Protein AF-A0A7Y5KFV1-F1 (afdb_monomer_lite)

Foldseek 3Di:
DDFQDKDFDWDQDVVPRFTFGFWIFTWHDFDPPVQFADPVNCVVPVCCVVVGGHTDTPPIWGFLDDSVLTDTLPVLCVVQQLQFAPVLVVCVVVVHDDNGVVVVPPPDPDTHGHPSNVVVRVVSNVVSCVVRNIDDPVNVVPPDDPDDPPPPDPDDD

Radius of gyration: 18.18 Å; chains: 1; bounding box: 58×41×40 Å

Sequence (157 aa):
MEDGAVMFMGRLVKHPNDTIIYGRAIGMRHVPGRDDATVKDKQLRTWKEKWPNYIRVHHAEFVAGTLANGISLGEMMDALKFDSFATTQRNAASRKGNTDPRKAYIRQPAVELSPQGMAWLNERLEATFAQHGKLAPSELELLDWPTLPLQKKKGGG

pLDDT: mean 87.56, std 14.35, range [39.06, 98.5]

Structure (mmCIF, N/CA/C/O backbone):
data_AF-A0A7Y5KFV1-F1
#
_entry.id   AF-A0A7Y5KFV1-F1
#
loop_
_atom_site.group_PDB
_atom_site.id
_atom_site.type_symbol
_atom_site.label_atom_id
_atom_site.label_alt_id
_atom_site.label_comp_id
_atom_site.label_asym_id
_atom_site.label_entity_id
_atom_site.label_seq_id
_atom_site.pdbx_PDB_ins_code
_atom_site.Cartn_x
_atom_site.Cartn_y
_atom_site.Cartn_z
_atom_site.occupancy
_atom_site.B_iso_or_equiv
_atom_site.auth_seq_id
_atom_site.auth_comp_id
_atom_site.auth_asym_id
_atom_site.auth_atom_id
_atom_site.pdbx_PDB_model_num
ATOM 1 N N . MET A 1 1 ? -7.695 12.351 -6.064 1.00 67.94 1 MET A N 1
ATOM 2 C CA . MET A 1 1 ? -8.025 10.948 -6.370 1.00 67.94 1 MET A CA 1
ATOM 3 C C . MET A 1 1 ? -9.194 10.941 -7.322 1.00 67.94 1 MET A C 1
ATOM 5 O O . MET A 1 1 ? -10.124 11.721 -7.115 1.00 67.94 1 MET A O 1
ATOM 9 N N . GLU A 1 2 ? -9.108 10.138 -8.373 1.00 77.88 2 GLU A N 1
ATOM 10 C CA . GLU A 1 2 ? -10.228 9.923 -9.281 1.00 77.88 2 GLU A CA 1
ATOM 11 C C . GLU A 1 2 ? -11.217 8.935 -8.672 1.00 77.88 2 GLU A C 1
ATOM 13 O O . GLU A 1 2 ? -10.847 8.083 -7.866 1.00 77.88 2 GLU A O 1
ATOM 18 N N . ASP A 1 3 ? -12.485 9.099 -9.026 1.00 85.81 3 ASP A N 1
ATOM 19 C CA . ASP A 1 3 ? -13.528 8.185 -8.584 1.00 85.81 3 ASP A CA 1
ATOM 20 C C . ASP A 1 3 ? -13.319 6.825 -9.257 1.00 85.81 3 ASP A C 1
ATOM 22 O O . ASP A 1 3 ? -13.038 6.780 -10.455 1.00 85.81 3 ASP A O 1
ATOM 26 N N . GLY A 1 4 ? -13.409 5.733 -8.497 1.00 88.38 4 GLY A N 1
ATOM 27 C CA . GLY A 1 4 ? -13.185 4.385 -9.026 1.00 88.38 4 GLY A CA 1
ATOM 28 C C . GLY A 1 4 ? -11.729 3.905 -8.978 1.00 88.38 4 GLY A C 1
ATOM 29 O O . GLY A 1 4 ? -11.454 2.767 -9.356 1.00 88.38 4 GLY A O 1
ATOM 30 N N . ALA A 1 5 ? -10.791 4.724 -8.491 1.00 90.44 5 ALA A N 1
ATOM 31 C CA . ALA A 1 5 ? -9.396 4.314 -8.351 1.00 90.44 5 ALA A CA 1
ATOM 32 C C . ALA A 1 5 ? -9.254 3.178 -7.326 1.00 90.44 5 ALA A C 1
ATOM 34 O O . ALA A 1 5 ? -9.742 3.284 -6.202 1.00 90.44 5 ALA A O 1
ATOM 35 N N . VAL A 1 6 ? -8.537 2.110 -7.675 1.00 94.94 6 VAL A N 1
ATOM 36 C CA . VAL A 1 6 ? -8.198 1.065 -6.701 1.00 94.94 6 VAL A CA 1
ATOM 37 C C . VAL A 1 6 ? -7.125 1.592 -5.758 1.00 94.94 6 VAL A C 1
ATOM 39 O O . VAL A 1 6 ? -6.077 2.081 -6.179 1.00 94.94 6 VAL A O 1
ATOM 42 N N . MET A 1 7 ? -7.389 1.470 -4.467 1.00 94.81 7 MET A N 1
ATOM 43 C CA . MET A 1 7 ? -6.474 1.817 -3.397 1.00 94.81 7 MET A CA 1
ATOM 44 C C . MET A 1 7 ? -6.010 0.559 -2.689 1.00 94.81 7 MET A C 1
ATOM 46 O O . MET A 1 7 ? -6.839 -0.218 -2.232 1.00 94.81 7 MET A O 1
ATOM 50 N N . PHE A 1 8 ? -4.701 0.407 -2.517 1.00 96.38 8 PHE A N 1
ATOM 51 C CA . PHE A 1 8 ? -4.148 -0.574 -1.590 1.00 96.38 8 PHE A CA 1
ATOM 52 C C . PHE A 1 8 ? -3.929 0.074 -0.228 1.00 96.38 8 PHE A C 1
ATOM 54 O O . PHE A 1 8 ? -3.348 1.157 -0.130 1.00 96.38 8 PHE A O 1
ATOM 61 N N . MET A 1 9 ? -4.384 -0.594 0.829 1.00 94.69 9 MET A N 1
ATOM 62 C CA . MET A 1 9 ? -4.195 -0.138 2.201 1.00 94.69 9 MET A CA 1
ATOM 63 C C . MET A 1 9 ? -2.950 -0.789 2.785 1.00 94.69 9 MET A C 1
ATOM 65 O O . MET A 1 9 ? -2.847 -2.014 2.866 1.00 94.69 9 MET A O 1
ATOM 69 N N . GLY A 1 10 ? -2.008 0.059 3.189 1.00 93.44 10 GLY A N 1
ATOM 70 C CA . GLY A 1 10 ? -0.733 -0.344 3.759 1.00 93.44 10 GLY A CA 1
ATOM 71 C C . GLY A 1 10 ? -0.556 0.141 5.190 1.00 93.44 10 GLY A C 1
ATOM 72 O O . GLY A 1 10 ? -1.057 1.200 5.572 1.00 93.44 10 GLY A O 1
ATOM 73 N N . ARG A 1 11 ? 0.201 -0.616 5.984 1.00 92.56 11 ARG A N 1
ATOM 74 C CA . ARG A 1 11 ? 0.649 -0.198 7.314 1.00 92.56 11 ARG A CA 1
ATOM 75 C C . ARG A 1 11 ? 2.156 -0.357 7.441 1.00 92.56 11 ARG A C 1
ATOM 77 O O . ARG A 1 11 ? 2.687 -1.426 7.163 1.00 92.56 11 ARG A O 1
ATOM 84 N N . LEU A 1 12 ? 2.829 0.696 7.902 1.00 91.62 12 LEU A N 1
ATOM 85 C CA . LEU A 1 12 ? 4.242 0.632 8.266 1.00 91.62 12 LEU A CA 1
ATOM 86 C C . LEU A 1 12 ? 4.416 -0.236 9.524 1.00 91.62 12 LEU A C 1
ATOM 88 O O . LEU A 1 12 ? 3.765 0.012 10.545 1.00 91.62 12 LEU A O 1
ATOM 92 N N . VAL A 1 13 ? 5.299 -1.229 9.452 1.00 92.00 13 VAL A N 1
ATOM 93 C CA . VAL A 1 13 ? 5.675 -2.120 10.558 1.00 92.00 13 VAL A CA 1
ATOM 94 C C . VAL A 1 13 ? 7.176 -1.990 10.855 1.00 92.00 13 VAL A C 1
ATOM 96 O O . VAL A 1 13 ? 7.922 -1.419 10.066 1.00 92.00 13 VAL A O 1
ATOM 99 N N . LYS A 1 14 ? 7.613 -2.419 12.049 1.00 87.50 14 LYS A N 1
ATOM 100 C CA . LYS A 1 14 ? 9.016 -2.272 12.503 1.00 87.50 14 LYS A CA 1
ATOM 101 C C . LYS A 1 14 ? 9.895 -3.485 12.191 1.00 87.50 14 LYS A C 1
ATOM 103 O O . LYS A 1 14 ? 11.097 -3.329 12.000 1.00 87.50 14 LYS A O 1
ATOM 108 N N . HIS A 1 15 ? 9.306 -4.677 12.172 1.00 83.50 15 HIS A N 1
ATOM 109 C CA . HIS A 1 15 ? 10.003 -5.939 11.942 1.00 83.50 15 HIS A CA 1
ATOM 110 C C . HIS A 1 15 ? 9.204 -6.772 10.928 1.00 83.50 15 HIS A C 1
ATOM 112 O O . HIS A 1 15 ? 8.259 -7.446 11.339 1.00 83.50 15 HIS A O 1
ATOM 118 N N . PRO A 1 16 ? 9.533 -6.704 9.623 1.00 84.12 16 PRO A N 1
ATOM 119 C CA . PRO A 1 16 ? 10.586 -5.881 9.002 1.00 84.12 16 PRO A CA 1
ATOM 120 C C . PRO A 1 16 ? 10.246 -4.378 8.990 1.00 84.12 16 PRO A C 1
ATOM 122 O O . PRO A 1 16 ? 9.105 -3.999 9.221 1.00 84.12 16 PRO A O 1
ATOM 125 N N . ASN A 1 17 ? 11.224 -3.503 8.736 1.00 89.12 17 ASN A N 1
ATOM 126 C CA . ASN A 1 17 ? 10.960 -2.072 8.533 1.00 89.12 17 ASN A CA 1
ATOM 127 C C . ASN A 1 17 ? 10.362 -1.851 7.134 1.00 89.12 17 ASN A C 1
ATOM 129 O O . ASN A 1 17 ? 11.087 -1.523 6.195 1.00 89.12 17 ASN A O 1
ATOM 133 N N . ASP A 1 18 ? 9.062 -2.103 6.992 1.00 92.44 18 ASP A N 1
ATOM 134 C CA . ASP A 1 18 ? 8.382 -2.154 5.698 1.00 92.44 18 ASP A CA 1
ATOM 135 C C . ASP A 1 18 ? 6.912 -1.713 5.776 1.00 92.44 18 ASP A C 1
ATOM 137 O O . ASP A 1 18 ? 6.303 -1.688 6.846 1.00 92.44 18 ASP A O 1
ATOM 141 N N . THR A 1 19 ? 6.326 -1.354 4.633 1.00 94.00 19 THR A N 1
ATOM 142 C CA . THR A 1 19 ? 4.877 -1.197 4.491 1.00 94.00 19 THR A CA 1
ATOM 143 C C . THR A 1 19 ? 4.257 -2.512 4.055 1.00 94.00 19 THR A C 1
ATOM 145 O O . THR A 1 19 ? 4.525 -2.994 2.958 1.00 94.00 19 THR A O 1
ATOM 148 N N . ILE A 1 20 ? 3.361 -3.035 4.886 1.00 96.56 20 ILE A N 1
ATOM 149 C CA . ILE A 1 20 ? 2.612 -4.245 4.579 1.00 96.56 20 ILE A CA 1
ATOM 150 C C . ILE A 1 20 ? 1.232 -3.888 4.048 1.00 96.56 20 ILE A C 1
ATOM 152 O O . ILE A 1 20 ? 0.458 -3.213 4.731 1.00 96.56 20 ILE A O 1
ATOM 156 N N . ILE A 1 21 ? 0.935 -4.350 2.838 1.00 97.38 21 ILE A N 1
ATOM 157 C CA . ILE A 1 21 ? -0.369 -4.236 2.195 1.00 97.38 21 ILE A CA 1
ATOM 158 C C . ILE A 1 21 ? -1.276 -5.345 2.722 1.00 97.38 21 ILE A C 1
ATOM 160 O O . ILE A 1 21 ? -0.945 -6.524 2.619 1.00 97.38 21 ILE A O 1
ATOM 164 N N . TYR A 1 22 ? -2.415 -4.969 3.297 1.00 96.38 22 TYR A N 1
ATOM 165 C CA . TYR A 1 22 ? -3.326 -5.903 3.978 1.00 96.38 22 TYR A CA 1
ATOM 166 C C . TYR A 1 22 ? -4.752 -5.889 3.410 1.00 96.38 22 TYR A C 1
ATOM 168 O O . TYR A 1 22 ? -5.639 -6.586 3.904 1.00 96.38 22 TYR A O 1
ATOM 176 N N . GLY A 1 23 ? -4.990 -5.085 2.378 1.00 96.81 23 GLY A N 1
ATOM 177 C CA . GLY A 1 23 ? -6.281 -5.008 1.718 1.00 96.81 23 GLY A CA 1
ATOM 178 C C . GLY A 1 23 ? -6.289 -4.015 0.570 1.00 96.81 23 GLY A C 1
ATOM 179 O O . GLY A 1 23 ? -5.314 -3.291 0.339 1.00 96.81 23 GLY A O 1
ATOM 180 N N . ARG A 1 24 ? -7.422 -3.974 -0.125 1.00 97.12 24 ARG A N 1
ATOM 181 C CA . ARG A 1 24 ? -7.704 -2.996 -1.173 1.00 97.12 24 ARG A CA 1
ATOM 182 C C . ARG A 1 24 ? -9.141 -2.504 -1.098 1.00 97.12 24 ARG A C 1
ATOM 184 O O . ARG A 1 24 ? -10.001 -3.165 -0.526 1.00 97.12 24 ARG A O 1
ATOM 191 N N . ALA A 1 25 ? -9.406 -1.351 -1.682 1.00 95.56 25 ALA A N 1
ATOM 192 C CA . ALA A 1 25 ? -10.746 -0.800 -1.788 1.00 95.56 25 ALA A CA 1
ATOM 193 C C . ALA A 1 25 ? -10.855 0.099 -3.019 1.00 95.56 25 ALA A C 1
ATOM 195 O O . ALA A 1 25 ? -9.856 0.404 -3.672 1.00 95.56 25 ALA A O 1
ATOM 196 N N . ILE A 1 26 ? -12.067 0.555 -3.317 1.00 94.12 26 ILE A N 1
ATOM 197 C CA . ILE A 1 26 ? -12.305 1.530 -4.377 1.00 94.12 26 ILE A CA 1
ATOM 198 C C . ILE A 1 26 ? -12.427 2.917 -3.754 1.00 94.12 26 ILE A C 1
ATOM 200 O O . ILE A 1 26 ? -13.264 3.151 -2.880 1.00 94.12 26 ILE A O 1
ATOM 204 N N . GLY A 1 27 ? -11.558 3.821 -4.189 1.00 91.44 27 GLY A N 1
ATOM 205 C CA . GLY A 1 27 ? -11.501 5.206 -3.763 1.00 91.44 27 GLY A CA 1
ATOM 206 C C . GLY A 1 27 ? -12.646 6.031 -4.330 1.00 91.44 27 GLY A C 1
ATOM 207 O O . GLY A 1 27 ? -13.029 5.894 -5.493 1.00 91.44 27 GLY A O 1
ATOM 208 N N . MET A 1 28 ? -13.158 6.927 -3.493 1.00 90.38 28 MET A N 1
ATOM 209 C CA . MET A 1 28 ? -14.134 7.932 -3.893 1.00 90.38 28 MET A CA 1
ATOM 210 C C . MET A 1 28 ? -13.443 9.270 -4.116 1.00 90.38 28 MET A C 1
ATOM 212 O O . MET A 1 28 ? -12.524 9.649 -3.378 1.00 90.38 28 MET A O 1
ATOM 216 N N . ARG A 1 29 ? -13.928 10.047 -5.087 1.00 89.75 29 ARG A N 1
ATOM 217 C CA . ARG A 1 29 ? -13.468 11.432 -5.237 1.00 89.75 29 ARG A CA 1
ATOM 218 C C . ARG A 1 29 ? -13.770 12.232 -3.963 1.00 89.75 29 ARG A C 1
ATOM 220 O O . ARG A 1 29 ? -14.880 12.174 -3.426 1.00 89.75 29 ARG A O 1
ATOM 227 N N . HIS A 1 30 ? -12.776 12.999 -3.510 1.00 87.88 30 HIS A N 1
ATOM 228 C CA . HIS A 1 30 ? -12.918 13.892 -2.362 1.00 87.88 30 HIS A CA 1
ATOM 229 C C . HIS A 1 30 ? -13.994 14.953 -2.627 1.00 87.88 30 HIS A C 1
ATOM 231 O O . HIS A 1 30 ? -14.010 15.584 -3.686 1.00 87.88 30 HIS A O 1
ATOM 237 N N . VAL A 1 31 ? -14.862 15.157 -1.641 1.00 89.25 31 VAL A N 1
ATOM 238 C CA . VAL A 1 31 ? -15.912 16.174 -1.629 1.00 89.25 31 VAL A CA 1
ATOM 239 C C . VAL A 1 31 ? -15.677 17.107 -0.436 1.00 89.25 31 VAL A C 1
ATOM 241 O O . VAL A 1 31 ? -15.853 16.667 0.708 1.00 89.25 31 VAL A O 1
ATOM 244 N N . PRO A 1 32 ? -15.334 18.389 -0.678 1.00 88.62 32 PRO A N 1
ATOM 245 C CA . PRO A 1 32 ? -15.147 19.375 0.383 1.00 88.62 32 PRO A CA 1
ATOM 246 C C . PRO A 1 32 ? -16.355 19.455 1.324 1.00 88.62 32 PRO A C 1
ATOM 248 O O . PRO A 1 32 ? -17.508 19.325 0.903 1.00 88.62 32 PRO A O 1
ATOM 251 N N . GLY A 1 33 ? -16.100 19.641 2.615 1.00 87.56 33 GLY A N 1
ATOM 252 C CA . GLY A 1 33 ? -17.098 19.675 3.683 1.00 87.56 33 GLY A CA 1
ATOM 253 C C . GLY A 1 33 ? -17.621 18.299 4.114 1.00 87.56 33 GLY A C 1
ATOM 254 O O . GLY A 1 33 ? -17.783 18.063 5.309 1.00 87.56 33 GLY A O 1
ATOM 255 N N . ARG A 1 34 ? -17.862 17.366 3.180 1.00 87.44 34 ARG A N 1
ATOM 256 C CA . ARG A 1 34 ? -18.259 15.974 3.501 1.00 87.44 34 ARG A CA 1
ATOM 257 C C . ARG A 1 34 ? -17.079 15.154 4.027 1.00 87.44 34 ARG A C 1
ATOM 259 O O . ARG A 1 34 ? -17.253 14.274 4.875 1.00 87.44 34 ARG A O 1
ATOM 266 N N . ASP A 1 35 ? -15.903 15.410 3.464 1.00 89.50 35 ASP A N 1
ATOM 267 C CA . ASP A 1 35 ? -14.690 14.614 3.664 1.00 89.50 35 ASP A CA 1
ATOM 268 C C . ASP A 1 35 ? -13.669 15.339 4.539 1.00 89.50 35 ASP A C 1
ATOM 270 O O . ASP A 1 35 ? -12.512 14.935 4.600 1.00 89.50 35 ASP A O 1
ATOM 274 N N . ASP A 1 36 ? -14.110 16.369 5.256 1.00 90.62 36 ASP A N 1
ATOM 275 C CA . ASP A 1 36 ? -13.288 17.135 6.180 1.00 90.62 36 ASP A CA 1
ATOM 276 C C . ASP A 1 36 ? -13.636 16.774 7.626 1.00 90.62 36 ASP A C 1
ATOM 278 O O . ASP A 1 36 ? -14.794 16.541 7.983 1.00 90.62 36 ASP A O 1
ATOM 282 N N . ALA A 1 37 ? -12.624 16.754 8.488 1.00 89.25 37 ALA A N 1
ATOM 283 C CA . ALA A 1 37 ? -12.783 16.565 9.918 1.00 89.25 37 ALA A CA 1
ATOM 284 C C . ALA A 1 37 ? -13.685 17.654 10.501 1.00 89.25 37 ALA A C 1
ATOM 286 O O . ALA A 1 37 ? -13.391 18.853 10.414 1.00 89.25 37 ALA A O 1
ATOM 287 N N . THR A 1 38 ? -14.757 17.216 11.158 1.00 89.69 38 THR A N 1
ATOM 288 C CA . THR A 1 38 ? -15.657 18.105 11.889 1.00 89.69 38 THR A CA 1
ATOM 289 C C . THR A 1 38 ? -14.948 18.734 13.092 1.00 89.69 38 THR A C 1
ATOM 291 O O . THR A 1 38 ? -13.887 18.285 13.532 1.00 89.69 38 THR A O 1
ATOM 294 N N . VAL A 1 39 ? -15.551 19.763 13.691 1.00 90.38 39 VAL A N 1
ATOM 295 C CA . VAL A 1 39 ? -15.045 20.336 14.953 1.00 90.38 39 VAL A CA 1
ATOM 296 C C . VAL A 1 39 ? -14.964 19.262 16.045 1.00 90.38 39 VAL A C 1
ATOM 298 O O . VAL A 1 39 ? -13.954 19.164 16.737 1.00 90.38 39 VAL A O 1
ATOM 301 N N . LYS A 1 40 ? -15.982 18.397 16.138 1.00 88.75 40 LYS A N 1
ATOM 302 C CA . LYS A 1 40 ? -16.014 17.279 17.089 1.00 88.75 40 LYS A CA 1
ATOM 303 C C . LYS A 1 40 ? -14.889 16.272 16.825 1.00 88.75 40 LYS A C 1
ATOM 305 O O . LYS A 1 40 ? -14.263 15.794 17.765 1.00 88.75 40 LYS A O 1
ATOM 310 N N . ASP A 1 41 ? -14.589 15.987 15.558 1.00 88.06 41 ASP A N 1
ATOM 311 C CA . ASP A 1 41 ? -13.468 15.118 15.191 1.00 88.06 41 ASP A CA 1
ATOM 312 C C . ASP A 1 41 ? -12.119 15.675 15.643 1.00 88.06 41 ASP A C 1
ATOM 314 O O . ASP A 1 41 ? -11.282 14.913 16.128 1.00 88.06 41 ASP A O 1
ATOM 318 N N . LYS A 1 42 ? -11.909 16.985 15.476 1.00 88.44 42 LYS A N 1
ATOM 319 C CA . LYS A 1 42 ? -10.672 17.675 15.870 1.00 88.44 42 LYS A CA 1
ATOM 320 C C . LYS A 1 42 ? -10.514 17.721 17.389 1.00 88.44 42 LYS A C 1
ATOM 322 O O . LYS A 1 42 ? -9.422 17.473 17.885 1.00 88.44 42 LYS A O 1
ATOM 327 N N . GLN A 1 43 ? -11.612 17.925 18.119 1.00 89.50 43 GLN A N 1
ATOM 328 C CA . GLN A 1 43 ? -11.631 17.836 19.583 1.00 89.50 43 GLN A CA 1
ATOM 329 C C . GLN A 1 43 ? -11.293 16.425 20.080 1.00 89.50 43 GLN A C 1
ATOM 331 O O . GLN A 1 43 ? -10.551 16.276 21.045 1.00 89.50 43 GLN A O 1
ATOM 336 N N . LEU A 1 44 ? -11.804 15.384 19.412 1.00 89.88 44 LEU A N 1
ATOM 337 C CA . LEU A 1 44 ? -11.518 13.995 19.776 1.00 89.88 44 LEU A CA 1
ATOM 338 C C . LEU A 1 44 ? -10.087 13.577 19.403 1.00 89.88 44 LEU A C 1
ATOM 340 O O . LEU A 1 44 ? -9.485 12.738 20.070 1.00 89.88 44 LEU A O 1
ATOM 344 N N . ARG A 1 45 ? -9.555 14.106 18.296 1.00 87.19 45 ARG A N 1
ATOM 345 C CA . ARG A 1 45 ? -8.254 13.729 17.733 1.00 87.19 45 ARG A CA 1
ATOM 346 C C . ARG A 1 45 ? -7.530 14.977 17.233 1.00 87.19 45 ARG A C 1
ATOM 348 O O . ARG A 1 45 ? -7.660 15.343 16.066 1.00 87.19 45 ARG A O 1
ATOM 355 N N . THR A 1 46 ? -6.717 15.583 18.094 1.00 88.88 46 THR A N 1
ATOM 356 C CA . THR A 1 46 ? -6.025 16.862 17.830 1.00 88.88 46 THR A CA 1
ATOM 357 C C . THR A 1 46 ? -5.161 16.848 16.566 1.00 88.88 46 THR A C 1
ATOM 359 O O . THR A 1 46 ? -5.060 17.848 15.864 1.00 88.88 46 THR A O 1
ATOM 362 N N . TRP A 1 47 ? -4.604 15.696 16.176 1.00 88.00 47 TRP A N 1
ATOM 363 C CA . TRP A 1 47 ? -3.843 15.577 14.926 1.00 88.00 47 TRP A CA 1
ATOM 364 C C . TRP A 1 47 ? -4.673 15.881 13.662 1.00 88.00 47 TRP A C 1
ATOM 366 O O . TRP A 1 47 ? -4.094 16.239 12.632 1.00 88.00 47 TRP A O 1
ATOM 376 N N . LYS A 1 48 ? -6.011 15.802 13.728 1.00 88.06 48 LYS A N 1
ATOM 377 C CA . LYS A 1 48 ? -6.918 16.181 12.630 1.00 88.06 48 LYS A CA 1
ATOM 378 C C . LYS A 1 48 ? -6.986 17.692 12.392 1.00 88.06 48 LYS A C 1
ATOM 380 O O . LYS A 1 48 ? -7.551 18.116 11.391 1.00 88.06 48 LYS A O 1
ATOM 385 N N . GLU A 1 49 ? -6.407 18.520 13.261 1.00 89.69 49 GLU A N 1
ATOM 386 C CA . GLU A 1 49 ? -6.208 19.946 12.969 1.00 89.69 49 GLU A CA 1
ATOM 387 C C . GLU A 1 49 ? -5.214 20.139 11.821 1.00 89.69 49 GLU A C 1
ATOM 389 O O . GLU A 1 49 ? -5.429 20.973 10.945 1.00 89.69 49 GLU A O 1
ATOM 394 N N . LYS A 1 50 ? -4.159 19.314 11.797 1.00 89.81 50 LYS A N 1
ATOM 395 C CA . LYS A 1 50 ? -3.132 19.325 10.751 1.00 89.81 50 LYS A CA 1
ATOM 396 C C . LYS A 1 50 ? -3.499 18.443 9.557 1.00 89.81 50 LYS A C 1
ATOM 398 O O . LYS A 1 50 ? -3.129 18.760 8.431 1.00 89.81 50 LYS A O 1
ATOM 403 N N . TRP A 1 51 ? -4.229 17.355 9.801 1.00 88.25 51 TRP A N 1
ATOM 404 C CA . TRP A 1 51 ? -4.621 16.381 8.778 1.00 88.25 51 TRP A CA 1
ATOM 405 C C . TRP A 1 51 ? -6.141 16.149 8.786 1.00 88.25 51 TRP A C 1
ATOM 407 O O . TRP A 1 51 ? -6.598 15.095 9.233 1.00 88.25 51 TRP A O 1
ATOM 417 N N . PRO A 1 52 ? -6.942 17.137 8.343 1.00 90.62 52 PRO A N 1
ATOM 418 C CA . PRO A 1 52 ? -8.397 17.075 8.460 1.00 90.62 52 PRO A CA 1
ATOM 419 C C . PRO A 1 52 ? -9.066 16.221 7.381 1.00 90.62 52 PRO A C 1
ATOM 421 O O . PRO A 1 52 ? -10.223 15.858 7.546 1.00 90.62 52 PRO A O 1
ATOM 424 N N . ASN A 1 53 ? -8.381 15.908 6.284 1.00 89.56 53 ASN A N 1
ATOM 425 C CA . ASN A 1 53 ? -9.026 15.307 5.122 1.00 89.56 53 ASN A CA 1
ATOM 426 C C . ASN A 1 53 ? -9.145 13.790 5.289 1.00 89.56 53 ASN A C 1
ATOM 428 O O . ASN A 1 53 ? -8.146 13.092 5.479 1.00 89.56 53 ASN A O 1
ATOM 432 N N . TYR A 1 54 ? -10.360 13.273 5.154 1.00 88.06 54 TYR A N 1
ATOM 433 C CA . TYR A 1 54 ? -10.623 11.847 5.072 1.00 88.06 54 TYR A CA 1
ATOM 434 C C . TYR A 1 54 ? -10.460 11.342 3.645 1.00 88.06 54 TYR A C 1
ATOM 436 O O . TYR A 1 54 ? -10.946 11.939 2.683 1.00 88.06 54 TYR A O 1
ATOM 444 N N . ILE A 1 55 ? -9.840 10.173 3.532 1.00 87.12 55 ILE A N 1
ATOM 445 C CA . ILE A 1 55 ? -9.928 9.352 2.332 1.00 87.12 55 ILE A CA 1
ATOM 446 C C . ILE A 1 55 ? -11.132 8.435 2.513 1.00 87.12 55 ILE A C 1
ATOM 448 O O . ILE A 1 55 ? -11.208 7.690 3.491 1.00 87.12 55 ILE A O 1
ATOM 452 N N . ARG A 1 56 ? -12.084 8.507 1.581 1.00 88.62 56 ARG A N 1
ATOM 453 C CA . ARG A 1 56 ? -13.245 7.620 1.559 1.00 88.62 56 ARG A CA 1
ATOM 454 C C . ARG A 1 56 ? -13.046 6.519 0.543 1.00 88.62 56 ARG A C 1
ATOM 456 O O . ARG A 1 56 ? -12.607 6.767 -0.578 1.00 88.62 56 ARG A O 1
ATOM 463 N N . VAL A 1 57 ? -13.428 5.322 0.956 1.00 90.56 57 VAL A N 1
ATOM 464 C CA . VAL A 1 57 ? -13.395 4.125 0.133 1.00 90.56 57 VAL A CA 1
ATOM 465 C C . VAL A 1 57 ? -14.687 3.340 0.306 1.00 90.56 57 VAL A C 1
ATOM 467 O O . VAL A 1 57 ? -15.379 3.483 1.315 1.00 90.56 57 VAL A O 1
ATOM 470 N N . HIS A 1 58 ? -14.995 2.496 -0.666 1.00 90.50 58 HIS A N 1
ATOM 471 C CA . HIS A 1 58 ? -16.073 1.518 -0.603 1.00 90.50 58 HIS A CA 1
ATOM 472 C C . HIS A 1 58 ? -15.613 0.179 -1.181 1.00 90.50 58 HIS A C 1
ATOM 474 O O . HIS A 1 58 ? -14.558 0.107 -1.813 1.00 90.50 58 HIS A O 1
ATOM 480 N N . HIS A 1 59 ? -16.431 -0.867 -1.012 1.00 92.25 59 HIS A N 1
ATOM 481 C CA . HIS A 1 59 ? -16.116 -2.224 -1.483 1.00 92.25 59 HIS A CA 1
ATOM 482 C C . HIS A 1 59 ? -14.726 -2.674 -1.001 1.00 92.25 59 HIS A C 1
ATOM 484 O O . HIS A 1 59 ? -13.894 -3.127 -1.782 1.00 92.25 59 HIS A O 1
ATOM 490 N N . ALA A 1 60 ? -14.448 -2.439 0.283 1.00 92.69 60 ALA A N 1
ATOM 491 C CA . ALA A 1 60 ? -13.164 -2.773 0.871 1.00 92.69 60 ALA A CA 1
ATOM 492 C C . ALA A 1 60 ? -13.051 -4.285 1.084 1.00 92.69 60 ALA A C 1
ATOM 494 O O . ALA A 1 60 ? -13.969 -4.924 1.595 1.00 92.69 60 ALA A O 1
ATOM 495 N N . GLU A 1 61 ? -11.898 -4.827 0.722 1.00 95.50 61 GLU A N 1
ATOM 496 C CA . GLU A 1 61 ? -11.532 -6.224 0.890 1.00 95.50 61 GLU A CA 1
ATOM 497 C C . GLU A 1 61 ? -10.261 -6.281 1.734 1.00 95.50 61 GLU A C 1
ATOM 499 O O . GLU A 1 61 ? -9.245 -5.665 1.396 1.00 95.50 61 GLU A O 1
ATOM 504 N N . PHE A 1 62 ? -10.314 -7.022 2.837 1.00 95.50 62 PHE A N 1
ATOM 505 C CA . PHE A 1 62 ? -9.211 -7.154 3.782 1.00 95.50 62 PHE A CA 1
ATOM 506 C C . PHE A 1 62 ? -8.898 -8.617 4.025 1.00 95.50 62 PHE A C 1
ATOM 508 O O . PHE A 1 62 ? -9.803 -9.450 4.041 1.00 95.50 62 PHE A O 1
ATOM 515 N N . VAL A 1 63 ? -7.622 -8.914 4.244 1.00 96.06 63 VAL A N 1
ATOM 516 C CA . VAL A 1 63 ? -7.168 -10.265 4.574 1.00 96.06 63 VAL A CA 1
ATOM 517 C C . VAL A 1 63 ? -7.728 -10.649 5.944 1.00 96.06 63 VAL A C 1
ATOM 519 O O . VAL A 1 63 ? -7.546 -9.902 6.907 1.00 96.06 63 VAL A O 1
ATOM 522 N N . ALA A 1 64 ? -8.380 -11.811 6.048 1.00 94.44 64 ALA A N 1
ATOM 523 C CA . ALA A 1 64 ? -8.825 -12.370 7.329 1.00 94.44 64 ALA A CA 1
ATOM 524 C C . ALA A 1 64 ? -7.644 -12.994 8.092 1.00 94.44 64 ALA A C 1
ATOM 526 O O . ALA A 1 64 ? -7.546 -14.202 8.291 1.00 94.44 64 ALA A O 1
ATOM 527 N N . GLY A 1 65 ? -6.693 -12.153 8.488 1.00 90.12 65 GLY A N 1
ATOM 528 C CA . GLY A 1 65 ? -5.461 -12.583 9.129 1.00 90.12 65 GLY A CA 1
ATOM 529 C C . GLY A 1 65 ? -4.744 -11.447 9.840 1.00 90.12 65 GLY A C 1
ATOM 530 O O . GLY A 1 65 ? -5.277 -10.360 10.061 1.00 90.12 65 GLY A O 1
ATOM 531 N N . THR A 1 66 ? -3.500 -11.711 10.217 1.00 91.69 66 THR A N 1
ATOM 532 C CA . THR A 1 66 ? -2.637 -10.706 10.840 1.00 91.69 66 THR A CA 1
ATOM 533 C C . THR A 1 66 ? -1.882 -9.914 9.774 1.00 91.69 66 THR A C 1
ATOM 535 O O . THR A 1 66 ? -1.796 -10.325 8.618 1.00 91.69 66 THR A O 1
ATOM 538 N N . LEU A 1 67 ? -1.238 -8.808 10.161 1.00 92.06 67 LEU A N 1
ATOM 539 C CA . LEU A 1 67 ? -0.326 -8.097 9.255 1.00 92.06 67 LEU A CA 1
ATOM 540 C C . LEU A 1 67 ? 0.815 -8.992 8.750 1.00 92.06 67 LEU A C 1
ATOM 542 O O . LEU A 1 67 ? 1.331 -8.729 7.677 1.00 92.06 67 LEU A O 1
ATOM 546 N N . ALA A 1 68 ? 1.188 -10.060 9.463 1.00 92.44 68 ALA A N 1
AT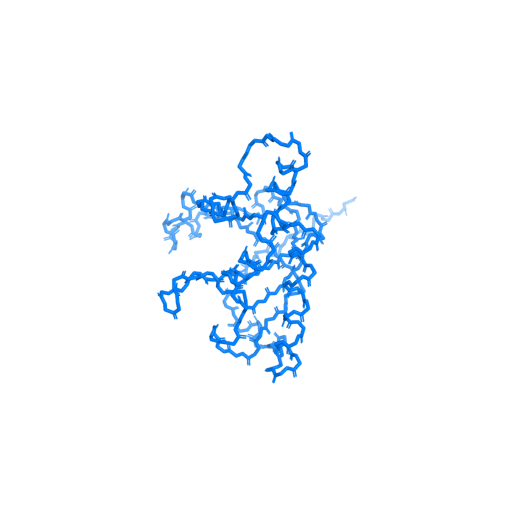OM 547 C CA . ALA A 1 68 ? 2.202 -10.998 8.980 1.00 92.44 68 ALA A CA 1
ATOM 548 C C . ALA A 1 68 ? 1.751 -11.787 7.735 1.00 92.44 68 ALA A C 1
ATOM 550 O O . ALA A 1 68 ? 2.586 -12.365 7.051 1.00 92.44 68 ALA A O 1
ATOM 551 N N . ASN A 1 69 ? 0.448 -11.806 7.438 1.00 94.81 69 ASN A N 1
ATOM 552 C CA . ASN A 1 69 ? -0.121 -12.442 6.251 1.00 94.81 69 ASN A CA 1
ATOM 553 C C . ASN A 1 69 ? -0.235 -11.481 5.057 1.00 94.81 69 ASN A C 1
ATOM 555 O O . ASN A 1 69 ? -0.656 -11.900 3.985 1.00 94.81 69 ASN A O 1
ATOM 559 N N . GLY A 1 70 ? 0.072 -10.194 5.241 1.00 95.94 70 GLY A N 1
ATOM 560 C CA . GLY A 1 70 ? 0.003 -9.206 4.171 1.00 95.94 70 GLY A CA 1
ATOM 561 C C . GLY A 1 70 ? 1.208 -9.254 3.230 1.00 95.94 70 GLY A C 1
ATOM 562 O O . GLY A 1 70 ? 2.121 -10.061 3.378 1.00 95.94 70 GLY A O 1
ATOM 563 N N . ILE A 1 71 ? 1.213 -8.350 2.256 1.00 97.69 71 ILE A N 1
ATOM 564 C CA . ILE A 1 71 ? 2.202 -8.319 1.178 1.00 97.69 71 ILE A CA 1
ATOM 565 C C . ILE A 1 71 ? 3.209 -7.207 1.434 1.00 97.69 71 ILE A C 1
ATOM 567 O O . ILE A 1 71 ? 2.834 -6.063 1.693 1.00 97.69 71 ILE A O 1
ATOM 571 N N . SER A 1 72 ? 4.489 -7.528 1.302 1.00 96.88 72 SER A N 1
ATOM 572 C CA . SER A 1 72 ? 5.570 -6.557 1.404 1.00 96.88 72 SER A CA 1
ATOM 573 C C . SER A 1 72 ? 5.576 -5.601 0.203 1.00 96.88 72 SER A C 1
ATOM 575 O O . SER A 1 72 ? 5.807 -6.001 -0.941 1.00 96.88 72 SER A O 1
ATOM 577 N N . LEU A 1 73 ? 5.366 -4.303 0.455 1.00 95.75 73 LEU A N 1
ATOM 578 C CA . LEU A 1 73 ? 5.638 -3.269 -0.550 1.00 95.75 73 LEU A CA 1
ATOM 579 C C . LEU A 1 73 ? 7.152 -3.158 -0.804 1.00 95.75 73 LEU A C 1
ATOM 581 O O . LEU A 1 73 ? 7.583 -2.838 -1.913 1.00 95.75 73 LEU A O 1
ATOM 585 N N . GLY A 1 74 ? 7.949 -3.460 0.226 1.00 95.81 74 GLY A N 1
ATOM 586 C CA . GLY A 1 74 ? 9.349 -3.862 0.179 1.00 95.81 74 GLY A CA 1
ATOM 587 C C . GLY A 1 74 ? 9.686 -4.688 -1.055 1.00 95.81 74 GLY A C 1
ATOM 588 O O . GLY A 1 74 ? 10.296 -4.190 -2.000 1.00 95.81 74 GLY A O 1
ATOM 589 N N . GLU A 1 75 ? 9.235 -5.930 -1.052 1.00 97.62 75 GLU A N 1
ATOM 590 C CA . GLU A 1 75 ? 9.504 -6.923 -2.086 1.00 97.62 75 GLU A CA 1
ATOM 591 C C . GLU A 1 75 ? 9.030 -6.481 -3.469 1.00 97.62 75 GLU A C 1
ATOM 593 O O . GLU A 1 75 ? 9.747 -6.687 -4.448 1.00 97.62 75 GLU A O 1
ATOM 598 N N . MET A 1 76 ? 7.872 -5.814 -3.563 1.00 98.19 76 MET A N 1
ATOM 599 C CA . MET A 1 76 ? 7.399 -5.257 -4.836 1.00 98.19 76 MET A CA 1
ATOM 600 C C . MET A 1 76 ? 8.435 -4.303 -5.432 1.00 98.19 76 MET A C 1
ATOM 602 O O . MET A 1 76 ? 8.781 -4.406 -6.610 1.00 98.19 76 MET A O 1
ATOM 606 N N . MET A 1 77 ? 8.938 -3.373 -4.616 1.00 97.25 77 MET A N 1
ATOM 607 C CA . MET A 1 77 ? 9.907 -2.383 -5.074 1.00 97.25 77 MET A CA 1
ATOM 608 C C . MET A 1 77 ? 11.243 -3.007 -5.478 1.00 97.25 77 MET A C 1
ATOM 610 O O . MET A 1 77 ? 11.871 -2.522 -6.418 1.00 97.25 77 MET A O 1
ATOM 614 N N . ASP A 1 78 ? 11.674 -4.075 -4.808 1.00 97.50 78 ASP A N 1
ATOM 615 C CA . ASP A 1 78 ? 12.912 -4.775 -5.165 1.00 97.50 78 ASP A CA 1
ATOM 616 C C . ASP A 1 78 ? 12.746 -5.589 -6.457 1.00 97.50 78 ASP A C 1
ATOM 618 O O . ASP A 1 78 ? 13.642 -5.597 -7.307 1.00 97.50 78 ASP A O 1
ATOM 622 N N . ALA A 1 79 ? 11.580 -6.218 -6.638 1.00 98.06 79 ALA A N 1
ATOM 623 C CA . ALA A 1 79 ? 11.252 -7.003 -7.823 1.00 98.06 79 ALA A CA 1
ATOM 624 C C . ALA A 1 79 ? 11.087 -6.131 -9.078 1.00 98.06 79 ALA A C 1
ATOM 626 O O . ALA A 1 79 ? 11.631 -6.459 -10.132 1.00 98.06 79 ALA A O 1
ATOM 627 N N . LEU A 1 80 ? 10.351 -5.020 -8.973 1.00 98.00 80 LEU A N 1
ATOM 628 C CA . LEU A 1 80 ? 9.987 -4.177 -10.118 1.00 98.00 80 LEU A CA 1
ATOM 629 C C . LEU A 1 80 ? 10.917 -2.978 -10.320 1.00 98.00 80 LEU A C 1
ATOM 631 O O . LEU A 1 80 ? 10.965 -2.403 -11.406 1.00 98.00 80 LEU A O 1
ATOM 635 N N . LYS A 1 81 ? 11.679 -2.574 -9.298 1.00 97.50 81 LYS A N 1
ATOM 636 C CA . LYS A 1 81 ? 12.587 -1.418 -9.361 1.00 97.50 81 LYS A CA 1
ATOM 637 C C . LYS A 1 81 ? 11.841 -0.165 -9.843 1.00 97.50 81 LYS A C 1
ATOM 639 O O . LYS A 1 81 ? 10.823 0.208 -9.259 1.00 97.50 81 LYS A O 1
ATOM 644 N N . PHE A 1 82 ? 12.312 0.501 -10.899 1.00 96.50 82 PHE A N 1
ATOM 645 C CA . PHE A 1 82 ? 11.678 1.718 -11.413 1.00 96.50 82 PHE A CA 1
ATOM 646 C C . PHE A 1 82 ? 10.258 1.478 -11.952 1.00 96.50 82 PHE A C 1
ATOM 648 O O . PHE A 1 82 ? 9.478 2.427 -11.996 1.00 96.50 82 PHE A O 1
ATOM 655 N N . ASP A 1 83 ? 9.887 0.237 -12.284 1.00 98.00 83 ASP A N 1
ATOM 656 C CA . ASP A 1 83 ? 8.535 -0.136 -12.711 1.00 98.00 83 ASP A CA 1
ATOM 657 C C . ASP A 1 83 ? 7.558 -0.300 -11.540 1.00 98.00 83 ASP A C 1
ATOM 659 O O . ASP A 1 83 ? 6.450 -0.772 -11.738 1.00 98.00 83 ASP A O 1
ATOM 663 N N . SER A 1 84 ? 7.917 0.092 -10.318 1.00 97.44 84 SER A N 1
ATOM 664 C CA . SER A 1 84 ? 7.021 0.021 -9.152 1.00 97.44 84 SER A CA 1
ATOM 665 C C . SER A 1 84 ? 5.925 1.088 -9.172 1.00 97.44 84 SER A C 1
ATOM 667 O O . SER A 1 84 ? 4.750 0.808 -8.937 1.00 97.44 84 SER A O 1
ATOM 669 N N . PHE A 1 85 ? 6.319 2.333 -9.443 1.00 96.81 85 PHE A N 1
ATOM 670 C CA . PHE A 1 85 ? 5.450 3.504 -9.366 1.00 96.81 85 PHE A CA 1
ATOM 671 C C . PHE A 1 85 ? 5.378 4.219 -10.712 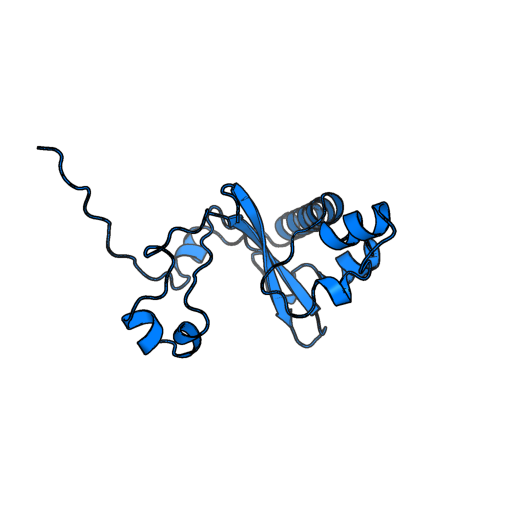1.00 96.81 85 PHE A C 1
ATOM 673 O O . PHE A 1 85 ? 6.344 4.246 -11.479 1.00 96.81 85 PHE A O 1
ATOM 680 N N . ALA A 1 86 ? 4.239 4.853 -10.992 1.00 95.62 86 ALA A N 1
ATOM 681 C CA . ALA A 1 86 ? 4.006 5.519 -12.273 1.00 95.62 86 ALA A CA 1
ATOM 682 C C . ALA A 1 86 ? 5.020 6.648 -12.526 1.00 95.62 86 ALA A C 1
ATOM 684 O O . ALA A 1 86 ? 5.429 6.906 -13.659 1.00 95.62 86 ALA A O 1
ATOM 685 N N . THR A 1 87 ? 5.451 7.341 -11.470 1.00 94.06 87 THR A N 1
ATOM 686 C CA . THR A 1 87 ? 6.436 8.428 -11.556 1.00 94.06 87 THR A CA 1
ATOM 687 C C . THR A 1 87 ? 7.842 7.912 -11.857 1.00 94.06 87 THR A C 1
ATOM 689 O O . THR A 1 87 ? 8.503 8.452 -12.742 1.00 94.06 87 THR A O 1
ATOM 692 N N . THR A 1 88 ? 8.301 6.855 -11.178 1.00 95.69 88 THR A N 1
ATOM 693 C CA . THR A 1 88 ? 9.626 6.263 -11.425 1.00 95.69 88 THR A CA 1
ATOM 694 C C . THR A 1 88 ? 9.721 5.647 -12.813 1.00 95.69 88 THR A C 1
ATOM 696 O O . THR A 1 88 ? 10.746 5.806 -13.474 1.00 95.69 88 THR A O 1
ATOM 699 N N . GLN A 1 89 ? 8.634 5.044 -13.297 1.00 96.62 89 GLN A N 1
ATOM 700 C CA . GLN A 1 89 ? 8.560 4.482 -14.640 1.00 96.62 89 GLN A CA 1
ATOM 701 C C . GLN A 1 89 ? 8.626 5.575 -15.719 1.00 96.62 89 GLN A C 1
ATOM 703 O O . GLN A 1 89 ? 9.428 5.485 -16.651 1.00 96.62 89 GLN A O 1
ATOM 708 N N . ARG A 1 90 ? 7.858 6.664 -15.566 1.00 96.00 90 ARG A N 1
ATOM 709 C CA . ARG A 1 90 ? 7.927 7.828 -16.472 1.00 96.00 90 ARG A CA 1
ATOM 710 C C . ARG A 1 90 ? 9.310 8.483 -16.482 1.00 96.00 90 ARG A C 1
ATOM 712 O O . ARG A 1 90 ? 9.805 8.879 -17.540 1.00 96.00 90 ARG A O 1
ATOM 719 N N . ASN A 1 91 ? 9.953 8.580 -15.321 1.00 95.88 91 ASN A N 1
ATOM 720 C CA . ASN A 1 91 ? 11.303 9.132 -15.205 1.00 95.88 91 ASN A CA 1
ATOM 721 C C . ASN A 1 91 ? 12.347 8.246 -15.898 1.00 95.88 91 ASN A C 1
ATOM 723 O O . ASN A 1 91 ? 13.238 8.761 -16.572 1.00 95.88 91 ASN A O 1
ATOM 727 N N . ALA A 1 92 ? 12.211 6.920 -15.799 1.00 94.94 92 ALA A N 1
ATOM 728 C CA . ALA A 1 92 ? 13.075 5.983 -16.511 1.00 94.94 92 ALA A CA 1
ATOM 729 C C . ALA A 1 92 ? 12.906 6.112 -18.035 1.00 94.94 92 ALA A C 1
ATOM 731 O O . ALA A 1 92 ? 13.900 6.253 -18.749 1.00 94.94 92 ALA A O 1
ATOM 732 N N . ALA A 1 93 ? 11.661 6.166 -18.523 1.00 95.62 93 ALA A N 1
ATOM 733 C CA . ALA A 1 93 ? 11.358 6.325 -19.948 1.00 95.62 93 ALA A CA 1
ATOM 734 C C . ALA A 1 93 ? 11.899 7.645 -20.531 1.00 95.62 93 ALA A C 1
ATOM 736 O O . ALA A 1 93 ? 12.443 7.667 -21.633 1.00 95.62 93 ALA A O 1
ATOM 737 N N . SER A 1 94 ? 11.799 8.742 -19.775 1.00 95.38 94 SER A N 1
ATOM 738 C CA . SER A 1 94 ? 12.301 10.064 -20.183 1.00 95.38 94 SER A CA 1
ATOM 739 C C . SER A 1 94 ? 13.784 10.303 -19.868 1.00 95.38 94 SER A C 1
ATOM 741 O O . SER A 1 94 ? 14.314 11.359 -20.214 1.00 95.38 94 SER A O 1
ATOM 743 N N . ARG A 1 95 ? 14.461 9.345 -19.212 1.00 93.44 95 ARG A N 1
ATOM 744 C CA . ARG A 1 95 ? 15.844 9.458 -18.704 1.00 93.44 95 ARG A CA 1
ATOM 745 C C . ARG A 1 95 ? 16.075 10.710 -17.848 1.00 93.44 95 ARG A C 1
ATOM 747 O O . ARG A 1 95 ? 17.166 11.279 -17.841 1.00 93.44 95 ARG A O 1
ATOM 754 N N . LYS A 1 96 ? 15.042 11.155 -17.130 1.00 93.94 96 LYS A N 1
ATOM 755 C CA . LYS A 1 96 ? 15.054 12.387 -16.338 1.00 93.94 96 LYS A CA 1
ATOM 756 C C . LYS A 1 96 ? 14.307 12.178 -15.027 1.00 93.94 96 LYS A C 1
ATOM 758 O O . LYS A 1 96 ? 13.191 11.683 -15.018 1.00 93.94 96 LYS A O 1
ATOM 763 N N . GLY A 1 97 ? 14.894 12.635 -13.922 1.00 92.62 97 GLY A N 1
ATOM 764 C CA . GLY A 1 97 ? 14.276 12.567 -12.595 1.00 92.62 97 GLY A CA 1
ATOM 765 C C . GLY A 1 97 ? 14.625 11.299 -11.813 1.00 92.62 97 GLY A C 1
ATOM 766 O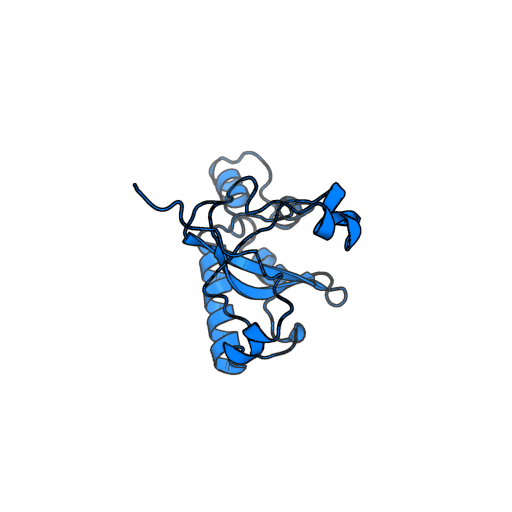 O . GLY A 1 97 ? 15.527 10.548 -12.175 1.00 92.62 97 GLY A O 1
ATOM 767 N N . ASN A 1 98 ? 13.933 11.090 -10.691 1.00 91.94 98 ASN A N 1
ATOM 768 C CA . ASN A 1 98 ? 14.195 9.976 -9.779 1.00 91.94 98 ASN A CA 1
ATOM 769 C C . ASN A 1 98 ? 13.575 8.665 -10.289 1.00 91.94 98 ASN A C 1
ATOM 771 O O . ASN A 1 98 ? 12.362 8.599 -10.485 1.00 91.94 98 ASN A O 1
ATOM 775 N N . THR A 1 99 ? 14.386 7.621 -10.429 1.00 95.12 99 THR A N 1
ATOM 776 C CA . THR A 1 99 ? 13.951 6.266 -10.814 1.00 95.12 99 THR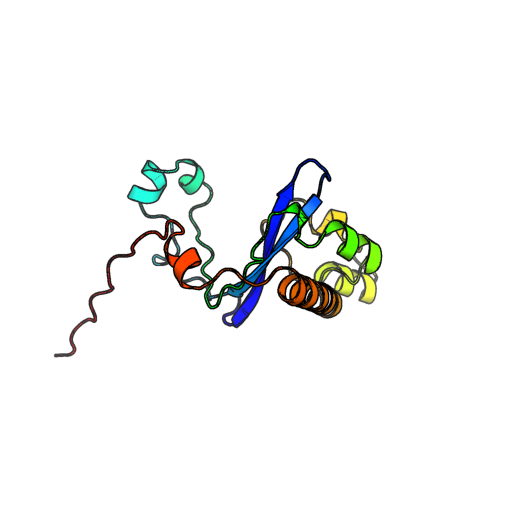 A CA 1
ATOM 777 C C . THR A 1 99 ? 13.954 5.279 -9.645 1.00 95.12 99 THR A C 1
ATOM 779 O O . THR A 1 99 ? 13.485 4.156 -9.793 1.00 95.12 99 THR A O 1
ATOM 782 N N . ASP A 1 100 ? 14.453 5.691 -8.478 1.00 94.94 100 ASP A N 1
ATOM 783 C CA . ASP A 1 100 ? 14.512 4.860 -7.277 1.00 94.94 100 ASP A CA 1
ATOM 784 C C . ASP A 1 100 ? 13.135 4.840 -6.576 1.00 94.94 100 ASP A C 1
ATOM 786 O O . ASP A 1 100 ? 12.691 5.888 -6.076 1.00 94.94 100 ASP A O 1
ATOM 790 N N . PRO A 1 101 ? 12.449 3.680 -6.515 1.00 93.62 101 PRO A N 1
ATOM 791 C CA . PRO A 1 101 ? 11.125 3.575 -5.910 1.00 93.62 101 PRO A CA 1
ATOM 792 C C . PRO A 1 101 ? 11.144 3.835 -4.401 1.00 93.62 101 PRO A C 1
ATOM 794 O O . PRO A 1 101 ? 10.203 4.436 -3.882 1.00 93.62 101 PRO A O 1
ATOM 797 N N . ARG A 1 102 ? 12.230 3.500 -3.691 1.00 92.56 102 ARG A N 1
ATOM 798 C CA . ARG A 1 102 ? 12.348 3.775 -2.250 1.00 92.56 102 ARG A CA 1
ATOM 799 C C . ARG A 1 102 ? 12.309 5.273 -2.001 1.00 92.56 102 ARG A C 1
ATOM 801 O O . ARG A 1 102 ? 11.556 5.745 -1.153 1.00 92.56 102 ARG A O 1
ATOM 808 N N . LYS A 1 103 ? 13.066 6.036 -2.793 1.00 90.56 103 LYS A N 1
ATOM 809 C CA . LYS A 1 103 ? 13.069 7.505 -2.721 1.00 90.56 103 LYS A CA 1
ATOM 810 C C . LYS A 1 103 ? 11.736 8.117 -3.138 1.00 90.56 103 LYS A C 1
ATOM 812 O O . LYS A 1 103 ? 11.346 9.125 -2.559 1.00 90.56 103 LYS A O 1
ATOM 817 N N . ALA A 1 104 ? 11.047 7.527 -4.116 1.00 87.69 104 ALA A N 1
ATOM 818 C CA . ALA A 1 104 ? 9.744 8.013 -4.569 1.00 87.69 104 ALA A CA 1
ATOM 819 C C . ALA A 1 104 ? 8.639 7.809 -3.521 1.00 87.69 104 ALA A C 1
ATOM 821 O O . ALA A 1 104 ? 7.749 8.647 -3.402 1.00 87.69 104 ALA A O 1
ATOM 822 N N . TYR A 1 105 ? 8.716 6.721 -2.752 1.00 86.44 105 TYR A N 1
ATOM 823 C CA . TYR A 1 105 ? 7.741 6.387 -1.717 1.00 86.44 105 TYR A CA 1
ATOM 824 C C . TYR A 1 105 ? 7.924 7.198 -0.424 1.00 86.44 105 TYR A C 1
ATOM 826 O O . TYR A 1 105 ? 6.957 7.546 0.256 1.00 86.44 105 TYR A O 1
ATOM 834 N N . ILE A 1 106 ? 9.172 7.523 -0.075 1.00 80.69 106 ILE A N 1
ATOM 835 C CA . ILE A 1 106 ? 9.504 8.242 1.158 1.00 80.69 106 ILE A CA 1
ATOM 836 C C . ILE A 1 106 ? 8.737 9.576 1.238 1.00 80.69 106 ILE A C 1
ATOM 838 O O . ILE A 1 106 ? 8.823 10.420 0.349 1.00 80.69 106 ILE A O 1
ATOM 842 N N . ARG A 1 107 ? 8.052 9.789 2.375 1.00 64.88 107 ARG A N 1
ATOM 843 C CA . ARG A 1 107 ? 7.339 11.028 2.770 1.00 64.88 107 ARG A CA 1
ATOM 844 C C . ARG A 1 107 ? 6.036 11.328 2.021 1.00 64.88 107 ARG A C 1
ATOM 846 O O . ARG A 1 107 ? 5.490 12.411 2.225 1.00 64.88 107 ARG A O 1
ATOM 853 N N . GLN A 1 108 ? 5.512 10.409 1.212 1.00 74.44 108 GLN A N 1
ATOM 854 C CA . GLN A 1 108 ? 4.206 10.604 0.579 1.00 74.44 108 GLN A CA 1
ATOM 855 C C . GLN A 1 108 ? 3.096 9.881 1.353 1.00 74.44 108 GLN A C 1
ATOM 857 O O . GLN A 1 108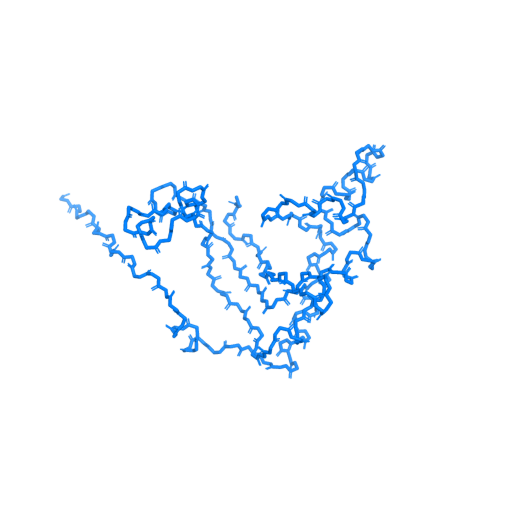 ? 3.282 8.731 1.745 1.00 74.44 108 GLN A O 1
ATOM 862 N N . PRO A 1 109 ? 1.934 10.525 1.578 1.00 72.50 109 PRO A N 1
ATOM 863 C CA . PRO A 1 109 ? 0.788 9.866 2.206 1.00 72.50 109 PRO A CA 1
ATOM 864 C C . PRO A 1 109 ? 0.156 8.798 1.297 1.00 72.50 109 PRO A C 1
ATOM 866 O O . PRO A 1 109 ? -0.525 7.905 1.790 1.00 72.50 109 PRO A O 1
ATOM 869 N N . ALA A 1 110 ? 0.374 8.894 -0.018 1.00 83.44 110 ALA A N 1
ATOM 870 C CA . ALA A 1 110 ? -0.001 7.910 -1.026 1.00 83.44 110 ALA A CA 1
ATOM 871 C C . ALA A 1 110 ? 0.891 8.085 -2.264 1.00 83.44 110 ALA A C 1
ATOM 873 O O . ALA A 1 110 ? 1.336 9.199 -2.542 1.00 83.44 110 ALA A O 1
ATOM 874 N N . VAL A 1 111 ? 1.109 7.007 -3.018 1.00 90.00 111 VAL A N 1
ATOM 875 C CA . VAL A 1 111 ? 1.850 7.009 -4.286 1.00 90.00 111 VAL A CA 1
ATOM 876 C C . VAL A 1 111 ? 1.045 6.263 -5.346 1.00 90.00 111 VAL A C 1
ATOM 878 O O . VAL A 1 111 ? 0.365 5.284 -5.049 1.00 90.00 111 VAL A O 1
ATOM 881 N N . GLU A 1 112 ? 1.113 6.734 -6.585 1.00 94.50 112 GLU A N 1
ATOM 882 C CA . GLU A 1 112 ? 0.481 6.069 -7.720 1.00 94.50 112 GLU A CA 1
ATOM 883 C C . GLU A 1 112 ? 1.352 4.901 -8.205 1.00 94.50 112 GLU A C 1
ATOM 885 O O . GLU A 1 112 ? 2.522 5.079 -8.570 1.00 94.50 112 GLU A O 1
ATOM 890 N N . LEU A 1 113 ? 0.777 3.699 -8.205 1.00 96.06 113 LEU A N 1
ATOM 891 C CA . LEU A 1 113 ? 1.410 2.504 -8.758 1.00 96.06 113 LEU A CA 1
ATOM 892 C C . LEU A 1 113 ? 1.504 2.602 -10.280 1.00 96.06 113 LEU A C 1
ATOM 894 O O . LEU A 1 113 ? 0.652 3.194 -10.936 1.00 96.06 113 LEU A O 1
ATOM 898 N N . SER A 1 114 ? 2.536 1.987 -10.848 1.00 97.31 114 SER A N 1
ATOM 899 C CA . SER A 1 114 ? 2.536 1.691 -12.281 1.00 97.31 114 SER A CA 1
ATOM 900 C C . SER A 1 114 ? 1.509 0.580 -12.590 1.00 97.31 114 SER A C 1
ATOM 902 O O . SER A 1 114 ? 1.048 -0.111 -11.670 1.00 97.31 114 SER A O 1
ATOM 904 N N . PRO A 1 115 ? 1.203 0.316 -13.873 1.00 97.38 115 PRO A N 1
ATOM 905 C CA . PRO A 1 115 ? 0.432 -0.867 -14.259 1.00 97.38 115 PRO A CA 1
ATOM 906 C C . PRO A 1 115 ? 1.037 -2.184 -13.739 1.00 97.38 115 PRO A C 1
ATOM 908 O O . PRO A 1 115 ? 0.308 -3.070 -13.299 1.00 97.38 115 PRO A O 1
ATOM 911 N N . GLN A 1 116 ? 2.367 -2.301 -13.733 1.00 98.19 116 GLN A N 1
ATOM 912 C CA . GLN A 1 116 ? 3.093 -3.480 -13.260 1.00 98.19 116 GLN A CA 1
ATOM 913 C C . GLN A 1 116 ? 2.999 -3.629 -11.738 1.00 98.19 116 GLN A C 1
ATOM 915 O O . GLN A 1 116 ? 2.742 -4.728 -11.255 1.00 98.19 116 GLN A O 1
ATOM 920 N N . GLY A 1 117 ? 3.152 -2.538 -10.981 1.00 98.06 117 GLY A N 1
ATOM 921 C CA . GLY A 1 117 ? 3.010 -2.543 -9.521 1.00 98.06 117 GLY A CA 1
ATOM 922 C C . GLY A 1 117 ? 1.589 -2.893 -9.085 1.00 98.06 117 GLY A C 1
ATOM 923 O O . GLY A 1 117 ? 1.390 -3.708 -8.187 1.00 98.06 117 GLY A O 1
ATOM 924 N N . MET A 1 118 ? 0.596 -2.342 -9.785 1.00 97.56 118 MET A N 1
ATOM 925 C CA . MET A 1 118 ? -0.820 -2.663 -9.606 1.00 97.56 118 MET A CA 1
ATOM 926 C C . MET A 1 118 ? -1.104 -4.151 -9.844 1.00 97.56 118 MET A C 1
ATOM 928 O O . MET A 1 118 ? -1.722 -4.801 -9.001 1.00 97.56 118 MET A O 1
ATOM 932 N N . ALA A 1 119 ? -0.631 -4.705 -10.965 1.00 98.19 119 ALA A N 1
ATOM 933 C CA . ALA A 1 119 ? -0.797 -6.122 -11.278 1.00 98.19 119 ALA A CA 1
ATOM 934 C C . ALA A 1 119 ? -0.108 -7.022 -10.238 1.00 98.19 119 ALA A C 1
ATOM 936 O O . ALA A 1 119 ? -0.726 -7.959 -9.737 1.00 98.19 119 ALA A O 1
ATOM 937 N N . TRP A 1 120 ? 1.131 -6.692 -9.859 1.00 98.50 120 TRP A N 1
ATOM 938 C CA . TRP A 1 120 ? 1.936 -7.462 -8.907 1.00 98.50 120 TRP A CA 1
ATOM 939 C C . TRP A 1 120 ? 1.287 -7.547 -7.522 1.00 98.50 120 TRP A C 1
ATOM 941 O O . TRP A 1 120 ? 1.255 -8.625 -6.922 1.00 98.50 120 TRP A O 1
ATOM 951 N N . LEU A 1 121 ? 0.757 -6.424 -7.017 1.00 98.12 121 LEU A N 1
ATOM 952 C CA . LEU A 1 121 ? 0.056 -6.393 -5.732 1.00 98.12 121 LEU A CA 1
ATOM 953 C C . LEU A 1 121 ? -1.289 -7.104 -5.803 1.00 98.12 121 LEU A C 1
ATOM 955 O O . LEU A 1 121 ? -1.608 -7.850 -4.883 1.00 98.12 121 LEU A O 1
ATOM 959 N N . ASN A 1 122 ? -2.064 -6.908 -6.873 1.00 97.81 122 ASN A N 1
ATOM 960 C CA . ASN A 1 122 ? -3.348 -7.592 -7.018 1.00 97.81 122 ASN A CA 1
ATOM 961 C C . ASN A 1 122 ? -3.177 -9.109 -7.050 1.00 97.81 122 ASN A C 1
ATOM 963 O O . ASN A 1 122 ? -3.866 -9.794 -6.307 1.00 97.81 122 ASN A O 1
ATOM 967 N N . GLU A 1 123 ? -2.249 -9.628 -7.854 1.00 98.25 123 GLU A N 1
ATOM 968 C CA . GLU A 1 123 ? -1.992 -11.068 -7.955 1.00 98.25 123 GLU A CA 1
ATOM 969 C C . GLU A 1 123 ? -1.686 -11.686 -6.584 1.00 98.25 123 GLU A C 1
ATOM 971 O O . GLU A 1 123 ? -2.301 -12.673 -6.179 1.00 98.25 123 GLU A O 1
ATOM 976 N N . ARG A 1 124 ? -0.769 -11.070 -5.831 1.00 98.44 124 ARG A N 1
ATOM 977 C CA . ARG A 1 124 ? -0.394 -11.556 -4.498 1.00 98.44 124 ARG A CA 1
ATOM 978 C C . ARG A 1 124 ? -1.514 -11.398 -3.489 1.00 98.44 124 ARG A C 1
ATOM 980 O O . ARG A 1 124 ? -1.684 -12.275 -2.655 1.00 98.44 124 ARG A O 1
ATOM 987 N N . LEU A 1 125 ? -2.299 -10.328 -3.582 1.00 97.81 125 LEU A N 1
ATOM 988 C CA . LEU A 1 125 ? -3.423 -10.113 -2.680 1.00 97.81 125 LEU A CA 1
ATOM 989 C C . LEU A 1 125 ? -4.539 -11.120 -2.922 1.00 97.81 125 LEU A C 1
ATOM 991 O O . LEU A 1 125 ? -5.082 -11.639 -1.953 1.00 97.81 125 LEU A O 1
ATOM 995 N N . GLU A 1 126 ? -4.824 -11.467 -4.177 1.00 98.00 126 GLU A N 1
ATOM 996 C CA . GLU A 1 126 ? -5.740 -12.566 -4.488 1.00 98.00 126 GLU A CA 1
ATOM 997 C C . GLU A 1 126 ? -5.226 -13.901 -3.948 1.00 98.00 126 GLU A C 1
ATOM 999 O O . GLU A 1 126 ? -5.999 -14.656 -3.362 1.00 98.00 126 GLU A O 1
ATOM 1004 N N . ALA A 1 127 ? -3.925 -14.183 -4.068 1.00 97.88 127 ALA A N 1
ATOM 1005 C CA . ALA A 1 127 ? -3.338 -15.389 -3.483 1.00 97.88 127 ALA A CA 1
ATOM 1006 C C . ALA A 1 127 ? -3.475 -15.404 -1.949 1.00 97.88 127 ALA A C 1
ATOM 1008 O O . ALA A 1 127 ? -3.895 -16.408 -1.371 1.00 97.88 127 ALA A O 1
ATOM 1009 N N . THR A 1 128 ? -3.207 -14.276 -1.285 1.00 97.25 128 THR A N 1
ATOM 1010 C CA . THR A 1 128 ? -3.404 -14.121 0.160 1.00 97.25 128 THR A CA 1
ATOM 1011 C C . THR A 1 128 ? -4.872 -14.306 0.550 1.00 97.25 128 THR A C 1
ATOM 1013 O O . THR A 1 128 ? -5.158 -14.986 1.534 1.00 97.25 128 THR A O 1
ATOM 1016 N N . PHE A 1 129 ? -5.816 -13.754 -0.217 1.00 97.31 129 PHE A N 1
ATOM 1017 C CA . PHE A 1 129 ? -7.249 -13.950 0.009 1.00 97.31 129 PHE A CA 1
ATOM 1018 C C . PHE A 1 129 ? -7.676 -15.403 -0.184 1.00 97.31 129 PHE A C 1
ATOM 1020 O O . PHE A 1 129 ? -8.484 -15.902 0.595 1.00 97.31 129 PHE A O 1
ATOM 1027 N N . ALA A 1 130 ? -7.133 -16.098 -1.182 1.00 97.38 130 ALA A N 1
ATOM 1028 C CA . ALA A 1 130 ? -7.409 -17.514 -1.397 1.00 97.38 130 ALA A CA 1
ATOM 1029 C C . ALA A 1 130 ? -6.881 -18.381 -0.242 1.00 97.38 130 ALA A C 1
ATOM 1031 O O . ALA A 1 130 ? -7.520 -19.361 0.134 1.00 97.38 130 ALA A O 1
ATOM 1032 N N . GLN A 1 131 ? -5.738 -18.009 0.341 1.00 97.56 131 GLN A N 1
ATOM 1033 C CA . GLN A 1 131 ? -5.104 -18.763 1.420 1.00 97.56 131 GLN A CA 1
ATOM 1034 C C . GLN A 1 131 ? -5.710 -18.485 2.802 1.00 97.56 131 GLN A C 1
ATOM 1036 O O . GLN A 1 131 ? -5.878 -19.407 3.598 1.00 97.56 131 GLN A O 1
ATOM 1041 N N . HIS A 1 132 ? -5.992 -17.220 3.113 1.00 96.50 132 HIS A N 1
ATOM 1042 C CA . HIS A 1 132 ? -6.378 -16.779 4.458 1.00 96.50 132 HIS A CA 1
ATOM 1043 C C . HIS A 1 132 ? -7.834 -16.321 4.557 1.00 96.50 132 HIS A C 1
ATOM 1045 O O . HIS A 1 132 ? -8.326 -16.089 5.655 1.00 96.50 132 HIS A O 1
ATOM 1051 N N . GLY A 1 133 ? -8.533 -16.204 3.430 1.00 96.06 133 GLY A N 1
ATOM 1052 C CA . GLY A 1 133 ? -9.878 -15.653 3.372 1.00 96.06 133 GLY A CA 1
ATOM 1053 C C . GLY A 1 133 ? -9.909 -14.123 3.403 1.00 96.06 133 GLY A C 1
ATOM 1054 O O . GLY A 1 13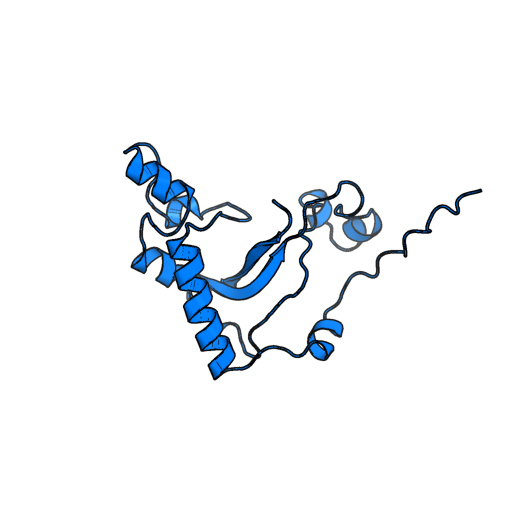3 ? -8.887 -13.430 3.487 1.00 96.06 133 GLY A O 1
ATOM 1055 N N . LYS A 1 134 ? -11.133 -13.596 3.331 1.00 95.81 134 LYS A N 1
ATOM 1056 C CA . LYS A 1 134 ? -11.448 -12.168 3.437 1.00 95.81 134 LYS A CA 1
ATOM 1057 C C . LYS A 1 134 ? -12.258 -11.925 4.703 1.00 95.81 134 LYS A C 1
ATOM 1059 O O . LYS A 1 134 ? -13.072 -12.775 5.058 1.00 95.81 134 LYS A O 1
ATOM 1064 N N . LEU A 1 135 ? -12.064 -10.775 5.351 1.00 91.44 135 LEU A N 1
ATOM 1065 C CA . LEU A 1 135 ? -12.951 -10.359 6.441 1.00 91.44 135 LEU A CA 1
ATOM 1066 C C . LEU A 1 135 ? -14.389 -10.266 5.926 1.00 91.44 135 LEU A C 1
ATOM 1068 O O . LEU A 1 135 ? -14.637 -9.702 4.854 1.00 91.44 135 LEU A O 1
ATOM 1072 N N . ALA A 1 136 ? -15.328 -10.821 6.687 1.00 86.69 136 ALA A N 1
ATOM 1073 C CA . ALA A 1 136 ? -16.735 -10.792 6.335 1.00 86.69 136 ALA A CA 1
ATOM 1074 C C . ALA A 1 136 ? -17.299 -9.364 6.469 1.00 86.69 136 ALA A C 1
ATOM 1076 O O . ALA A 1 136 ? -16.861 -8.604 7.337 1.00 86.69 136 ALA A O 1
ATOM 1077 N N . PRO A 1 137 ? -18.326 -8.989 5.682 1.00 80.88 137 PRO A N 1
ATOM 1078 C CA . PRO A 1 137 ? -18.962 -7.676 5.802 1.00 80.88 137 PRO A CA 1
ATOM 1079 C C . PRO A 1 137 ? -19.414 -7.342 7.231 1.00 80.88 137 PRO A C 1
ATOM 1081 O O . PRO A 1 137 ? -19.180 -6.233 7.700 1.00 80.88 137 PRO A O 1
ATOM 1084 N N . SER A 1 138 ? -19.959 -8.321 7.959 1.00 80.19 138 SER A N 1
ATOM 1085 C CA . SER A 1 138 ? -20.378 -8.158 9.356 1.00 80.19 138 SER A CA 1
ATOM 1086 C C . SER A 1 138 ? -19.220 -7.845 10.307 1.00 80.19 138 SER A C 1
ATOM 1088 O O . SER A 1 138 ? -19.410 -7.154 11.299 1.00 80.19 138 SER A O 1
ATOM 1090 N N . GLU A 1 139 ? -18.008 -8.328 10.023 1.00 80.81 139 GLU A N 1
ATOM 1091 C CA . GLU A 1 139 ? -16.816 -7.989 10.811 1.00 80.81 139 GLU A CA 1
ATOM 1092 C C . GLU A 1 139 ? -16.344 -6.561 10.514 1.00 80.81 139 GLU A C 1
ATOM 1094 O O . GLU A 1 139 ? -15.859 -5.864 11.404 1.00 80.81 139 GLU A O 1
ATOM 1099 N N . LEU A 1 140 ? -16.533 -6.093 9.275 1.00 76.50 140 LEU A N 1
ATOM 1100 C CA . LEU A 1 140 ? -16.222 -4.717 8.883 1.00 76.50 140 LEU A CA 1
ATOM 1101 C C . LEU A 1 140 ? -17.196 -3.698 9.479 1.00 76.50 140 LEU A C 1
ATOM 1103 O O . LEU A 1 140 ? -16.802 -2.557 9.711 1.00 76.50 140 LEU A O 1
ATOM 1107 N N . GLU A 1 141 ? -18.440 -4.094 9.744 1.00 74.00 141 GLU A N 1
ATOM 1108 C CA . GLU A 1 141 ? -19.442 -3.259 10.420 1.00 74.00 141 GLU A CA 1
ATOM 1109 C C . GLU A 1 141 ? -19.105 -3.002 11.896 1.00 74.00 141 GLU A C 1
ATOM 1111 O O . GLU A 1 141 ? -19.505 -1.977 12.444 1.00 74.00 141 GLU A O 1
ATOM 1116 N N . LEU A 1 142 ? -18.332 -3.894 12.526 1.00 72.56 142 LEU A N 1
ATOM 1117 C CA . LEU A 1 142 ? -17.842 -3.724 13.898 1.00 72.56 142 LEU A CA 1
ATOM 1118 C C . LEU A 1 142 ? -16.651 -2.761 13.993 1.00 72.56 142 LEU A C 1
ATOM 1120 O O . LEU A 1 142 ? -16.291 -2.334 15.092 1.00 72.56 142 LEU A O 1
ATOM 1124 N N . LEU A 1 143 ? -16.017 -2.424 12.864 1.00 69.12 143 LEU A N 1
ATOM 1125 C CA . LEU A 1 143 ? -14.992 -1.388 12.834 1.00 69.12 143 LEU A CA 1
ATOM 1126 C C . LEU A 1 143 ? -15.664 -0.039 13.101 1.00 69.12 143 LEU A C 1
ATOM 1128 O O . LEU A 1 143 ? -16.692 0.275 12.515 1.00 69.12 143 LEU A O 1
ATOM 1132 N N . ASP A 1 144 ? -15.083 0.753 14.001 1.00 59.16 144 ASP A N 1
ATOM 1133 C CA . ASP A 1 144 ? -15.634 2.034 14.452 1.00 59.16 144 ASP A CA 1
ATOM 1134 C C . ASP A 1 144 ? -15.743 3.034 13.283 1.00 59.16 144 ASP A C 1
ATOM 1136 O O . ASP A 1 144 ? -14.800 3.766 12.956 1.00 59.16 144 ASP A O 1
ATOM 1140 N N . TRP A 1 145 ? -16.893 3.026 12.604 1.00 58.34 145 TRP A N 1
ATOM 1141 C CA . TRP A 1 145 ? -17.220 3.959 11.537 1.00 58.34 145 TRP A CA 1
ATOM 1142 C C . TRP A 1 145 ? -17.884 5.195 12.145 1.00 58.34 145 TRP A C 1
ATOM 1144 O O . TRP A 1 145 ? -18.922 5.077 12.799 1.00 58.34 145 TRP A O 1
ATOM 1154 N N . PRO A 1 146 ? -17.360 6.410 11.905 1.00 54.66 146 PRO A N 1
ATOM 1155 C CA . PRO A 1 146 ? -18.048 7.614 12.343 1.00 54.66 146 PRO A CA 1
ATOM 1156 C C . PRO A 1 146 ? -19.421 7.691 11.661 1.00 54.66 146 PRO A C 1
ATOM 1158 O O . PRO A 1 146 ? -19.512 7.829 10.439 1.00 54.66 146 PRO A O 1
ATOM 1161 N N . THR A 1 147 ? -20.499 7.629 12.447 1.00 52.41 147 THR A N 1
ATOM 1162 C CA . THR A 1 147 ? -21.858 7.893 11.959 1.00 52.41 147 THR A CA 1
ATOM 1163 C C . THR A 1 147 ? -21.936 9.327 11.461 1.00 52.41 147 THR A C 1
ATOM 1165 O O . THR A 1 147 ? -21.860 10.277 12.244 1.00 52.41 147 THR A O 1
ATOM 1168 N N . LEU A 1 148 ? -22.096 9.491 10.151 1.00 49.88 148 LEU A N 1
ATOM 1169 C CA . LEU A 1 148 ? -22.387 10.791 9.566 1.00 49.88 148 LEU A CA 1
ATOM 1170 C C . LEU A 1 148 ? -23.875 11.084 9.735 1.00 49.88 148 LEU A C 1
ATOM 1172 O O . LEU A 1 148 ? -24.696 10.188 9.526 1.00 49.88 148 LEU A O 1
ATOM 1176 N N . PRO A 1 149 ? -24.254 12.328 10.056 1.00 42.66 149 PRO A N 1
ATOM 1177 C CA . PRO A 1 149 ? -25.653 12.707 10.013 1.00 42.66 149 PRO A CA 1
ATOM 1178 C C . PRO A 1 149 ? -26.187 12.503 8.590 1.00 42.66 149 PRO A C 1
ATOM 1180 O O . PRO A 1 149 ? -25.589 12.971 7.618 1.00 42.66 149 PRO A O 1
ATOM 1183 N N . LEU A 1 150 ? -27.311 11.789 8.475 1.00 44.38 150 LEU A N 1
ATOM 1184 C CA . LEU A 1 150 ? -28.017 11.585 7.211 1.00 44.38 150 LEU A CA 1
ATOM 1185 C C . LEU A 1 150 ? -28.264 12.949 6.554 1.00 44.38 150 LEU A C 1
ATOM 1187 O O . LEU A 1 150 ? -28.876 13.836 7.158 1.00 44.38 150 LEU A O 1
ATOM 1191 N N . GLN A 1 151 ? -27.790 13.128 5.318 1.00 47.81 151 GLN A N 1
ATOM 1192 C CA . GLN A 1 151 ? -28.120 14.319 4.543 1.00 47.81 151 GLN A CA 1
ATOM 1193 C C . GLN A 1 151 ? -29.640 14.362 4.365 1.00 47.81 151 GLN A C 1
ATOM 1195 O O . GLN A 1 151 ? -30.224 13.505 3.701 1.00 47.81 151 GLN A O 1
ATOM 1200 N N . LYS A 1 152 ? -30.293 15.367 4.959 1.00 41.88 152 LYS A N 1
ATOM 1201 C CA . LYS A 1 152 ? -31.690 15.675 4.650 1.00 41.88 152 LYS A CA 1
ATOM 1202 C C . LYS A 1 152 ? -31.768 15.961 3.151 1.00 41.88 152 LYS A C 1
ATOM 1204 O O . LYS A 1 152 ? -31.248 16.980 2.697 1.00 41.88 152 LYS A O 1
ATOM 1209 N N . LYS A 1 153 ? -32.414 15.074 2.385 1.00 43.12 153 LYS A N 1
ATOM 1210 C CA . LYS A 1 153 ? -32.881 15.401 1.033 1.00 43.12 153 LYS A CA 1
ATOM 1211 C C . LYS A 1 153 ? -33.677 16.700 1.152 1.00 43.12 153 LYS A C 1
ATOM 1213 O O . LYS A 1 153 ? -34.674 16.738 1.871 1.00 43.12 153 LYS A O 1
ATOM 1218 N N . LYS A 1 154 ? -33.219 17.771 0.496 1.00 43.56 154 LYS A N 1
ATOM 1219 C CA . LYS A 1 154 ? -34.059 18.951 0.281 1.00 43.56 154 LYS A CA 1
ATOM 1220 C C . LYS A 1 154 ? -35.278 18.462 -0.500 1.00 43.56 154 LYS A C 1
ATOM 1222 O O . LYS A 1 154 ? -35.126 18.005 -1.630 1.00 43.56 154 LYS A O 1
ATOM 1227 N N . GLY A 1 155 ? -36.441 18.466 0.147 1.00 39.16 155 GLY A N 1
ATOM 1228 C CA . GLY A 1 155 ? -37.713 18.207 -0.512 1.00 39.16 155 GLY A CA 1
ATOM 1229 C C . GLY A 1 155 ? -37.909 19.241 -1.614 1.00 39.16 155 GLY A C 1
ATOM 1230 O O . GLY A 1 155 ? -37.751 20.436 -1.363 1.00 39.16 155 GLY A O 1
ATOM 1231 N N . GLY A 1 156 ? -38.175 18.763 -2.828 1.00 41.00 156 GLY A N 1
ATOM 1232 C CA . GLY A 1 156 ? -38.716 19.597 -3.891 1.00 41.00 156 GLY A CA 1
ATOM 1233 C C . GLY A 1 156 ? -40.129 20.007 -3.498 1.00 41.00 156 GLY A C 1
ATOM 1234 O O . GLY A 1 156 ? -40.937 19.140 -3.156 1.00 41.00 156 GLY A O 1
ATOM 1235 N N . GLY A 1 157 ? -40.360 21.317 -3.466 1.00 39.06 157 GLY A N 1
ATOM 1236 C CA . GLY A 1 157 ? -41.695 21.897 -3.571 1.00 39.06 157 GLY A CA 1
ATOM 1237 C C . GLY A 1 157 ? -42.102 22.026 -5.028 1.00 39.06 157 GLY A C 1
ATOM 1238 O O . GLY A 1 157 ? -41.193 21.977 -5.891 1.00 39.06 157 GLY A O 1
#

Secondary structure (DSSP, 8-state):
--TT-EEEEEEEETTTTEEEEEEEEEEPPP-TTTSB--HHHHHH-GGGGT--BPPPEEEEEEBSS-GGGSEEHHHHHHHHGGGGBHHHHHHHHHT-S---HHHHHTT-S--PBPHHHHHHHHHHHHHHHHHH-B--HHHHHTS----PPP-------